Protein AF-A0A367LUY9-F1 (afdb_monomer_lite)

InterPro domains:
  IPR007476 Putative exonuclease, RdgC [PF04381] (1-97)
  IPR007476 Putative exonuclease, RdgC [PTHR38103] (1-97)

Foldseek 3Di:
DVVVVVCVVCVVVDDDDDDDKDWDDDVVVPDIGTPDPDPVVVVVVVVVVCVVVVHDPDDDDDDPDDPVVLVVVCVVVVHHPPPDHDDDDDDDDDPPD

pLDDT: mean 93.6, std 4.77, range [52.72, 97.0]

Organism: Pseudomonas aeruginosa (NCBI:txid287)

Radius of gyration: 21.07 Å; chains: 1; bounding box: 43×35×60 Å

Sequence (97 aa):
QLKDEIVQAFLPRAFIRKATTYAAIAPALGLIIVNESSAKKAEDLLSTLREAVGSLPVRPVAVKVAPSATLTDWLKNQQASEGFFVLDNCELSDTHE

Structure (mmCIF, N/CA/C/O backbone):
data_AF-A0A367LUY9-F1
#
_entry.id   AF-A0A367LUY9-F1
#
loop_
_atom_site.group_PDB
_atom_site.id
_atom_site.type_symbol
_atom_site.label_atom_id
_atom_site.label_alt_id
_atom_site.label_comp_id
_atom_site.label_asym_id
_atom_site.label_entity_id
_atom_site.label_seq_id
_atom_site.pdbx_PDB_ins_code
_atom_site.Cartn_x
_atom_site.Cartn_y
_atom_site.Cartn_z
_atom_site.occupancy
_atom_site.B_iso_or_equiv
_atom_site.auth_seq_id
_atom_site.auth_comp_id
_atom_site.auth_asym_id
_atom_site.auth_atom_id
_atom_site.pdbx_PDB_model_num
ATOM 1 N N . GLN A 1 1 ? -2.347 3.694 37.433 1.00 79.69 1 GLN A N 1
ATOM 2 C CA . GLN A 1 1 ? -3.384 4.155 38.386 1.00 79.69 1 GLN A CA 1
ATOM 3 C C . GLN A 1 1 ? -3.842 5.566 38.054 1.00 79.69 1 GLN A C 1
ATOM 5 O O . GLN A 1 1 ? -4.736 5.655 37.229 1.00 79.69 1 GLN A O 1
ATOM 10 N N . LEU A 1 2 ? -3.205 6.653 38.519 1.00 92.06 2 LEU A N 1
ATOM 11 C CA . LEU A 1 2 ? -3.738 8.012 38.276 1.00 92.06 2 LEU A CA 1
ATOM 12 C C . LEU A 1 2 ? -3.930 8.359 36.780 1.00 92.06 2 LEU A C 1
ATOM 14 O O . LEU A 1 2 ? -4.930 8.949 36.389 1.00 92.06 2 LEU A O 1
ATOM 18 N N . LYS A 1 3 ? -2.991 7.952 35.916 1.00 91.62 3 LYS A N 1
ATOM 19 C CA . LYS A 1 3 ? -3.087 8.164 34.460 1.00 91.62 3 LYS A CA 1
ATOM 20 C C . LYS A 1 3 ? -4.289 7.444 33.835 1.00 91.62 3 LYS A C 1
ATOM 22 O O . LYS A 1 3 ? -4.949 8.012 32.972 1.00 91.62 3 LYS A O 1
ATOM 27 N N . ASP A 1 4 ? -4.563 6.214 34.258 1.00 93.12 4 ASP A N 1
ATOM 28 C CA . ASP A 1 4 ? -5.625 5.380 33.683 1.00 93.12 4 ASP A CA 1
ATOM 29 C C . ASP A 1 4 ? -7.005 5.895 34.103 1.00 93.12 4 ASP A C 1
ATOM 31 O O . ASP A 1 4 ? -7.912 5.972 33.278 1.00 93.12 4 ASP A O 1
ATOM 35 N N . GLU A 1 5 ? -7.126 6.351 35.353 1.00 93.62 5 GLU A N 1
ATOM 36 C CA . GLU A 1 5 ? -8.324 7.018 35.879 1.00 93.62 5 GLU A CA 1
ATOM 37 C C . GLU A 1 5 ? -8.645 8.296 35.094 1.00 93.62 5 GLU A C 1
ATOM 39 O O . GLU A 1 5 ? -9.792 8.523 34.704 1.00 93.62 5 GLU A O 1
ATOM 44 N N . ILE A 1 6 ? -7.622 9.101 34.788 1.00 93.44 6 ILE A N 1
ATOM 45 C CA . ILE A 1 6 ? -7.762 10.298 33.951 1.00 93.44 6 ILE A CA 1
ATOM 46 C C . ILE A 1 6 ? -8.219 9.909 32.536 1.00 93.44 6 ILE A C 1
ATOM 48 O O . ILE A 1 6 ? -9.173 10.492 32.021 1.00 93.44 6 ILE A O 1
ATOM 52 N N . VAL A 1 7 ? -7.600 8.905 31.903 1.00 93.62 7 VAL A N 1
ATOM 53 C CA . VAL A 1 7 ? -8.013 8.448 30.562 1.00 93.62 7 VAL A CA 1
ATOM 54 C C . VAL A 1 7 ? -9.466 7.973 30.569 1.00 93.62 7 VAL A C 1
ATOM 56 O O . VAL A 1 7 ? -10.234 8.397 29.709 1.00 93.62 7 VAL A O 1
ATOM 59 N N . GLN A 1 8 ? -9.875 7.165 31.549 1.00 92.38 8 GLN A N 1
ATOM 60 C CA . GLN A 1 8 ? -11.242 6.647 31.646 1.00 92.38 8 GLN A CA 1
ATOM 61 C C . GLN A 1 8 ? -12.277 7.763 31.863 1.00 92.38 8 GLN A C 1
ATOM 63 O O . GLN A 1 8 ? -13.357 7.718 31.272 1.00 92.38 8 GLN A O 1
ATOM 68 N N . ALA A 1 9 ? -11.940 8.791 32.649 1.00 92.56 9 ALA A N 1
ATOM 69 C CA . ALA A 1 9 ? -12.810 9.943 32.878 1.00 92.56 9 ALA A CA 1
ATOM 70 C C . ALA A 1 9 ? -12.971 10.837 31.632 1.00 92.56 9 ALA A C 1
ATOM 72 O O . ALA A 1 9 ? -14.047 11.401 31.410 1.00 92.56 9 ALA A O 1
ATOM 73 N N . PHE A 1 10 ? -11.923 10.975 30.810 1.00 93.31 10 PHE A N 1
ATOM 74 C CA . PHE A 1 10 ? -11.930 11.881 29.654 1.00 93.31 10 PHE A CA 1
ATOM 75 C C . PHE A 1 10 ? -12.240 11.212 28.306 1.00 93.31 10 PHE A C 1
ATOM 77 O O . PHE A 1 10 ? -12.705 11.910 27.405 1.00 93.31 10 PHE A O 1
ATOM 84 N N . LEU A 1 11 ? -12.077 9.890 28.156 1.00 92.56 11 LEU A N 1
ATOM 85 C CA . LEU A 1 11 ? -12.421 9.143 26.935 1.00 92.56 11 LEU A CA 1
ATOM 86 C C . LEU A 1 11 ? -13.849 9.417 26.412 1.00 92.56 11 LEU A C 1
ATOM 88 O O . LEU A 1 11 ? -13.974 9.723 25.227 1.00 92.56 11 LEU A O 1
ATOM 92 N N . PRO A 1 12 ? -14.926 9.390 27.233 1.00 92.94 12 PRO A N 1
ATOM 93 C CA . PRO A 1 12 ? -16.283 9.649 26.733 1.00 92.94 12 PRO A CA 1
ATOM 94 C C . PRO A 1 12 ? -16.501 11.096 26.268 1.00 92.94 12 PRO A C 1
ATOM 96 O O . PRO A 1 12 ? -17.477 11.382 25.579 1.00 92.94 12 PRO A O 1
ATOM 99 N N . ARG A 1 13 ? -15.608 12.020 26.644 1.00 92.31 13 ARG A N 1
ATOM 100 C CA . ARG A 1 13 ? -15.648 13.436 26.250 1.00 92.31 13 ARG A CA 1
ATOM 101 C C . ARG A 1 13 ? -14.702 13.745 25.089 1.00 92.31 13 ARG A C 1
ATOM 103 O O . ARG A 1 13 ? -14.681 14.880 24.618 1.00 92.31 13 ARG A O 1
ATOM 110 N N . ALA A 1 14 ? -13.899 12.774 24.655 1.00 93.44 14 ALA A N 1
ATOM 111 C CA . ALA A 1 14 ? -12.937 12.962 23.586 1.00 93.44 14 ALA A CA 1
ATOM 112 C C . ALA A 1 14 ? -13.651 13.111 22.238 1.00 93.44 14 ALA A C 1
ATOM 114 O O . ALA A 1 14 ? -14.584 12.375 21.913 1.00 93.44 14 ALA A O 1
ATOM 115 N N . PHE A 1 15 ? -13.188 14.058 21.424 1.00 94.62 15 PHE A N 1
ATOM 116 C CA . PHE A 1 15 ? -13.690 14.200 20.064 1.00 94.62 15 PHE A CA 1
ATOM 117 C C . PHE A 1 15 ? -13.238 13.027 19.193 1.00 94.62 15 PHE A C 1
ATOM 119 O O . PHE A 1 15 ? -12.085 12.596 19.241 1.00 94.62 15 PHE A O 1
ATOM 126 N N . ILE A 1 16 ? -14.149 12.537 18.352 1.00 94.06 16 ILE A N 1
ATOM 127 C CA . ILE A 1 16 ? -13.865 11.445 17.423 1.00 94.06 16 ILE A CA 1
ATOM 128 C C . ILE A 1 16 ? -13.217 12.017 16.164 1.00 94.06 16 ILE A C 1
ATOM 130 O O . ILE A 1 16 ? -13.822 12.819 15.452 1.00 94.06 16 ILE A O 1
ATOM 134 N N . ARG A 1 17 ? -12.021 11.530 15.831 1.00 93.94 17 ARG A N 1
ATOM 135 C CA . ARG A 1 17 ? -11.429 11.716 14.504 1.00 93.94 17 ARG A CA 1
ATOM 136 C C . ARG A 1 17 ? -11.723 10.485 13.653 1.00 93.94 17 ARG A C 1
ATOM 138 O O . ARG A 1 17 ? -11.234 9.401 13.950 1.00 93.94 17 ARG A O 1
ATOM 145 N N . LYS A 1 18 ? -12.506 10.655 12.588 1.00 93.81 18 LYS A N 1
ATOM 146 C CA . LYS A 1 18 ? -12.762 9.592 11.607 1.00 93.81 18 LYS A CA 1
ATOM 147 C C . LYS A 1 18 ? -11.701 9.630 10.509 1.00 93.81 18 LYS A C 1
ATOM 149 O O . LYS A 1 18 ? -11.327 10.706 10.048 1.00 93.81 18 LYS A O 1
ATOM 154 N N . ALA A 1 19 ? -11.244 8.459 10.088 1.00 90.94 19 ALA A N 1
ATOM 155 C CA . ALA A 1 19 ? -10.381 8.271 8.930 1.00 90.94 19 ALA A CA 1
ATOM 156 C C . ALA A 1 19 ? -10.918 7.087 8.123 1.00 90.94 19 ALA A C 1
ATOM 158 O O . ALA A 1 19 ? -11.435 6.135 8.705 1.00 90.94 19 ALA A O 1
ATOM 159 N N . THR A 1 20 ? -10.823 7.169 6.799 1.00 94.25 20 THR A N 1
ATOM 160 C CA . THR A 1 20 ? -11.244 6.097 5.890 1.00 94.25 20 THR A CA 1
ATOM 161 C C . THR A 1 20 ? -10.068 5.750 5.001 1.00 94.25 20 THR A C 1
ATOM 163 O O . THR A 1 20 ? -9.478 6.650 4.408 1.00 94.25 20 THR A O 1
ATOM 166 N N . THR A 1 21 ? -9.759 4.462 4.901 1.00 95.25 21 THR A N 1
ATOM 167 C CA . THR A 1 21 ? -8.733 3.941 4.000 1.00 95.25 21 THR A CA 1
ATOM 168 C C . THR A 1 21 ? -9.426 3.116 2.930 1.00 95.25 21 THR A C 1
ATOM 170 O O . THR A 1 21 ? -10.17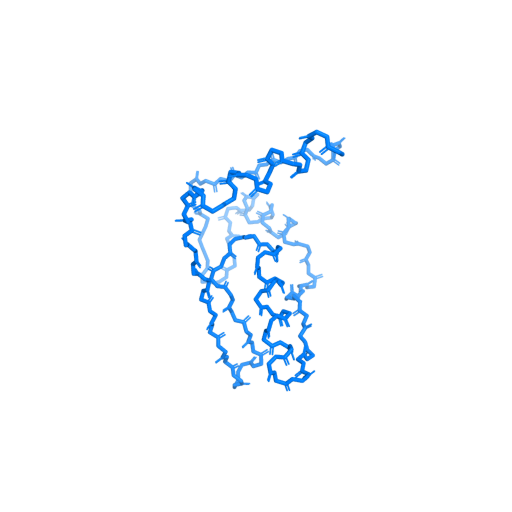1 2.189 3.246 1.00 95.25 21 THR A O 1
ATOM 173 N N . TYR A 1 22 ? -9.203 3.466 1.667 1.00 96.62 22 TYR A N 1
ATOM 174 C CA . TYR A 1 22 ? -9.793 2.756 0.536 1.00 96.62 22 TYR A CA 1
ATOM 175 C C . TYR A 1 22 ? -8.813 1.722 -0.011 1.00 96.62 22 TYR A C 1
ATOM 177 O O . TYR A 1 22 ? -7.605 1.955 -0.035 1.00 96.62 22 TYR A O 1
ATOM 185 N N . ALA A 1 23 ? -9.340 0.602 -0.497 1.00 96.69 23 ALA A N 1
ATOM 186 C CA . ALA A 1 23 ? -8.569 -0.387 -1.232 1.00 96.69 23 ALA A CA 1
ATOM 187 C C . ALA A 1 23 ? -9.345 -0.862 -2.463 1.00 96.69 23 ALA A C 1
ATOM 189 O O . ALA A 1 23 ? -10.561 -1.045 -2.408 1.00 96.69 23 ALA A O 1
ATOM 190 N N . ALA A 1 24 ? -8.629 -1.069 -3.565 1.00 97.00 24 ALA A N 1
ATOM 191 C CA . ALA A 1 24 ? -9.140 -1.690 -4.776 1.00 97.00 24 ALA A CA 1
ATOM 192 C C . ALA A 1 24 ? -8.588 -3.115 -4.880 1.00 97.00 24 ALA A C 1
ATOM 194 O O . ALA A 1 24 ? -7.380 -3.332 -4.792 1.00 97.00 24 ALA A O 1
ATOM 195 N N . ILE A 1 25 ? -9.475 -4.089 -5.073 1.00 95.88 25 ILE A N 1
ATOM 196 C CA . ILE A 1 25 ? -9.110 -5.495 -5.248 1.00 95.88 25 ILE A CA 1
ATOM 197 C C . ILE A 1 25 ? -9.275 -5.822 -6.729 1.00 95.88 25 ILE A C 1
ATOM 199 O O . ILE A 1 25 ? -10.372 -5.699 -7.272 1.00 95.88 25 ILE A O 1
ATOM 203 N N . ALA A 1 26 ? -8.188 -6.237 -7.378 1.00 95.81 26 ALA A N 1
ATOM 204 C CA . ALA A 1 26 ? -8.150 -6.580 -8.795 1.00 95.81 26 ALA A CA 1
ATOM 205 C C . ALA A 1 26 ? -7.716 -8.048 -8.970 1.00 95.81 26 ALA A C 1
ATOM 207 O O . ALA A 1 26 ? -6.546 -8.315 -9.259 1.00 95.81 26 ALA A O 1
ATOM 208 N N . PRO A 1 27 ? -8.639 -9.023 -8.822 1.00 93.44 27 PRO A N 1
ATOM 209 C CA . PRO A 1 27 ? -8.299 -10.447 -8.863 1.00 93.44 27 PRO A CA 1
ATOM 210 C C . PRO A 1 27 ? -7.682 -10.883 -10.192 1.00 93.44 27 PRO A C 1
ATOM 212 O O . PRO A 1 27 ? -6.759 -11.688 -10.197 1.00 93.44 27 PRO A O 1
ATOM 215 N N . ALA A 1 28 ? -8.134 -10.305 -11.311 1.00 96.62 28 ALA A N 1
ATOM 216 C CA . ALA A 1 28 ? -7.593 -10.593 -12.641 1.00 96.62 28 ALA A CA 1
ATOM 217 C C . ALA A 1 28 ? -6.107 -10.214 -12.786 1.00 96.62 28 ALA A C 1
ATOM 219 O O . ALA A 1 28 ? -5.400 -10.814 -13.589 1.00 96.62 28 ALA A O 1
ATOM 220 N N . LEU A 1 29 ? -5.633 -9.240 -12.002 1.00 95.44 29 LEU A N 1
ATOM 221 C CA . LEU A 1 29 ? -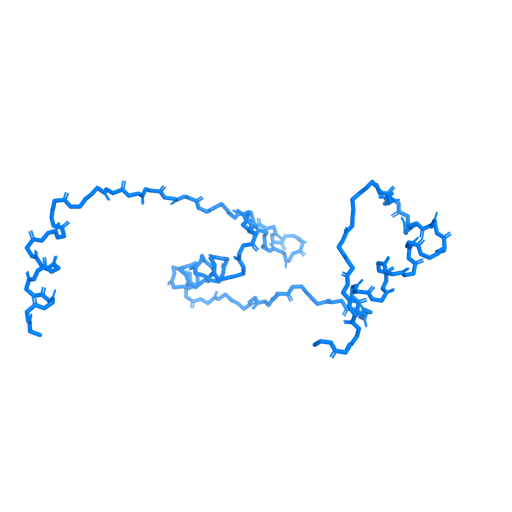4.228 -8.827 -11.955 1.00 95.44 29 LEU A CA 1
ATOM 222 C C . LEU A 1 29 ? -3.464 -9.489 -10.797 1.00 95.44 29 LEU A C 1
ATOM 224 O O . LEU A 1 29 ? -2.248 -9.356 -10.718 1.00 95.44 29 LEU A O 1
ATOM 228 N N . GLY A 1 30 ? -4.163 -10.168 -9.881 1.00 94.56 30 GLY A N 1
ATOM 229 C CA . GLY A 1 30 ? -3.579 -10.695 -8.647 1.00 94.56 30 GLY A CA 1
ATOM 230 C C . GLY A 1 30 ? -3.114 -9.605 -7.676 1.00 94.56 30 GLY A C 1
ATOM 231 O O . GLY A 1 30 ? -2.188 -9.838 -6.904 1.00 94.56 30 GLY A O 1
ATOM 232 N N . LEU A 1 31 ? -3.723 -8.413 -7.722 1.00 96.38 31 LEU A N 1
ATOM 233 C CA . LEU A 1 31 ? -3.288 -7.248 -6.947 1.00 96.38 31 LEU A CA 1
ATOM 234 C C . LEU A 1 31 ? -4.368 -6.743 -5.990 1.00 96.38 31 LEU A C 1
ATOM 236 O O . LEU A 1 31 ? -5.565 -6.759 -6.290 1.00 96.38 31 LEU A O 1
ATOM 240 N N . ILE A 1 32 ? -3.909 -6.218 -4.855 1.00 96.62 32 ILE A N 1
ATOM 241 C CA . ILE A 1 32 ? -4.688 -5.360 -3.962 1.00 96.62 32 ILE A CA 1
ATOM 242 C C . ILE A 1 32 ? -3.943 -4.035 -3.853 1.00 96.62 32 ILE A C 1
ATOM 244 O O . ILE A 1 32 ? -2.767 -4.007 -3.496 1.00 96.62 32 ILE A O 1
ATOM 248 N N . ILE A 1 33 ? -4.628 -2.946 -4.182 1.00 96.88 33 ILE A N 1
ATOM 249 C CA . ILE A 1 33 ? -4.076 -1.593 -4.191 1.00 96.88 33 ILE A CA 1
ATOM 250 C C . ILE A 1 33 ? -4.691 -0.848 -3.016 1.00 96.88 33 ILE A C 1
ATOM 252 O O . ILE A 1 33 ? -5.907 -0.675 -2.970 1.00 96.88 33 ILE A O 1
ATOM 256 N N . VAL A 1 34 ? -3.868 -0.408 -2.069 1.00 96.94 34 VAL A N 1
ATOM 257 C CA . VAL A 1 34 ? -4.321 0.363 -0.906 1.00 96.94 34 VAL A CA 1
ATOM 258 C C . VAL A 1 34 ? -4.011 1.839 -1.130 1.00 96.94 34 VAL A C 1
ATOM 260 O O . VAL A 1 34 ? -2.877 2.194 -1.438 1.00 96.94 34 VAL A O 1
ATOM 263 N N . ASN A 1 35 ? -5.014 2.702 -0.974 1.00 96.38 35 ASN A N 1
ATOM 264 C CA . ASN A 1 35 ? -4.876 4.149 -1.129 1.00 96.38 35 ASN A CA 1
ATOM 265 C C . ASN A 1 35 ? -4.370 4.794 0.171 1.00 96.38 35 ASN A C 1
ATOM 267 O O . ASN A 1 35 ? -5.119 5.495 0.850 1.00 96.38 35 ASN A O 1
ATOM 271 N N . GLU A 1 36 ? -3.125 4.498 0.546 1.00 95.62 36 GLU A N 1
ATOM 272 C CA . GLU A 1 36 ? -2.470 5.075 1.721 1.00 95.62 36 GLU A CA 1
ATOM 273 C C . GLU A 1 36 ? -0.944 5.061 1.557 1.00 95.62 36 GLU A C 1
ATOM 275 O O . GLU A 1 36 ? -0.375 4.097 1.051 1.00 95.62 36 GLU A O 1
ATOM 280 N N . SER A 1 37 ? -0.264 6.113 2.020 1.00 93.94 37 SER A N 1
ATOM 281 C CA . SER A 1 37 ? 1.204 6.207 1.973 1.00 93.94 37 SER A CA 1
ATOM 282 C C . SER A 1 37 ? 1.903 5.472 3.122 1.00 93.94 37 SER A C 1
ATOM 284 O O . SER A 1 37 ? 3.080 5.133 3.031 1.00 93.94 37 SER A O 1
ATOM 286 N N . SER A 1 38 ? 1.192 5.222 4.225 1.00 94.94 38 SER A N 1
ATOM 287 C CA . SER A 1 38 ? 1.720 4.510 5.386 1.00 94.94 38 SER A CA 1
ATOM 288 C C . SER A 1 38 ? 1.539 3.002 5.241 1.00 94.94 38 SER A C 1
ATOM 290 O O . SER A 1 38 ? 0.415 2.498 5.294 1.00 94.94 38 SER A O 1
ATOM 292 N N . ALA A 1 39 ? 2.658 2.274 5.184 1.00 94.31 39 ALA A N 1
ATOM 293 C CA . ALA A 1 39 ? 2.657 0.811 5.193 1.00 94.31 39 ALA A CA 1
ATOM 294 C C . ALA A 1 39 ? 1.879 0.240 6.391 1.00 94.31 39 ALA A C 1
ATOM 296 O O . ALA A 1 39 ? 1.096 -0.686 6.228 1.00 94.31 39 ALA A O 1
ATOM 297 N N . LYS A 1 40 ? 2.009 0.848 7.580 1.00 94.69 40 LYS A N 1
ATOM 298 C CA . LYS A 1 40 ? 1.292 0.409 8.787 1.00 94.69 40 LYS A CA 1
ATOM 299 C C . LYS A 1 40 ? -0.226 0.419 8.599 1.00 94.69 40 LYS A C 1
ATOM 301 O O . LYS A 1 40 ? -0.882 -0.572 8.877 1.00 94.69 40 LYS A O 1
ATOM 306 N N . LYS A 1 41 ? -0.785 1.523 8.102 1.00 94.69 41 LYS A N 1
ATOM 307 C CA . LYS A 1 41 ? -2.233 1.617 7.873 1.00 94.69 41 LYS A CA 1
ATOM 308 C C . LYS A 1 41 ? -2.710 0.682 6.761 1.00 94.69 41 LYS A C 1
ATOM 310 O O . LYS A 1 41 ? -3.845 0.213 6.812 1.00 94.69 41 LYS A O 1
ATOM 315 N N . ALA A 1 42 ? -1.873 0.432 5.753 1.00 95.56 42 ALA A N 1
ATOM 316 C CA . ALA A 1 42 ? -2.184 -0.553 4.727 1.00 95.56 42 ALA A CA 1
ATOM 317 C C . ALA A 1 42 ? -2.244 -1.969 5.318 1.00 95.56 42 ALA A C 1
ATOM 319 O O . ALA A 1 42 ? -3.194 -2.699 5.045 1.00 95.56 42 ALA A O 1
ATOM 320 N N . GLU A 1 43 ? -1.299 -2.320 6.191 1.00 95.06 43 GLU A N 1
ATOM 321 C CA . GLU A 1 43 ? -1.313 -3.583 6.936 1.00 95.06 43 GLU A CA 1
ATOM 322 C C . GLU A 1 43 ? -2.516 -3.693 7.884 1.00 95.06 43 GLU A C 1
ATOM 324 O O . GLU A 1 43 ? -3.133 -4.755 7.944 1.00 95.06 43 GLU A O 1
ATOM 329 N N . ASP A 1 44 ? -2.914 -2.614 8.569 1.00 95.38 44 ASP A N 1
ATOM 330 C CA . ASP A 1 44 ? -4.116 -2.599 9.421 1.00 95.38 44 ASP A CA 1
ATOM 331 C C . ASP A 1 44 ? -5.382 -2.929 8.598 1.00 95.38 44 ASP A C 1
ATOM 333 O O . ASP A 1 44 ? -6.217 -3.741 9.016 1.00 95.38 44 ASP A O 1
ATOM 337 N N . LEU A 1 45 ? -5.505 -2.363 7.387 1.00 96.00 45 LEU A N 1
ATOM 338 C CA . LEU A 1 45 ? -6.597 -2.683 6.458 1.00 96.00 45 LEU A CA 1
ATOM 339 C C . LEU A 1 45 ? -6.532 -4.144 6.007 1.00 96.00 45 LEU A C 1
ATOM 341 O O . LEU A 1 45 ? -7.542 -4.845 6.073 1.00 96.00 45 LEU A O 1
ATOM 345 N N . LEU A 1 46 ? -5.368 -4.617 5.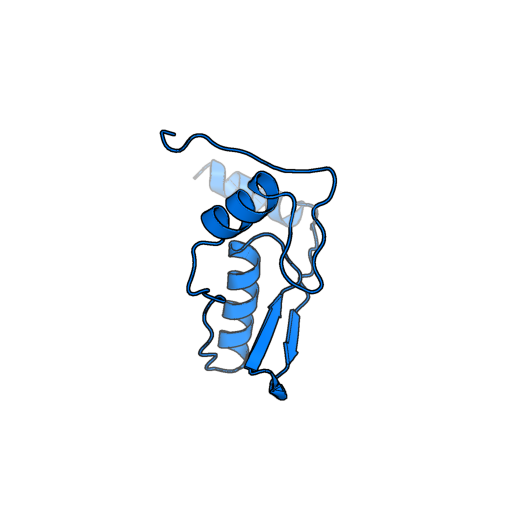552 1.00 95.75 46 LEU A N 1
ATOM 346 C CA . LEU A 1 46 ? -5.196 -5.991 5.064 1.00 95.75 46 LEU A CA 1
ATOM 347 C C . LEU A 1 46 ? -5.416 -7.031 6.168 1.00 95.75 46 LEU A C 1
ATOM 349 O O . LEU A 1 46 ? -5.945 -8.109 5.893 1.00 95.75 46 LEU A O 1
ATOM 353 N N . SER A 1 47 ? -5.051 -6.706 7.407 1.00 95.88 47 SER A N 1
ATOM 354 C CA . SER A 1 47 ? -5.287 -7.541 8.588 1.00 95.88 47 SER A CA 1
ATOM 355 C C . SER A 1 47 ? -6.777 -7.632 8.894 1.00 95.88 47 SER A C 1
ATOM 357 O O . SER A 1 47 ? -7.314 -8.734 8.978 1.00 95.88 47 SER A O 1
ATOM 359 N N . THR A 1 48 ? -7.471 -6.492 8.925 1.00 95.56 48 THR A N 1
ATOM 360 C CA . THR A 1 48 ? -8.932 -6.451 9.107 1.00 95.56 48 THR A CA 1
ATOM 361 C C . THR A 1 48 ? -9.653 -7.213 7.988 1.00 95.56 48 THR A C 1
ATOM 363 O O . THR A 1 48 ? -10.590 -7.971 8.236 1.00 95.56 48 THR A O 1
ATOM 366 N N . LEU A 1 49 ? -9.200 -7.066 6.738 1.00 95.75 49 LEU A N 1
ATOM 367 C CA . LEU A 1 49 ? -9.756 -7.800 5.603 1.00 95.75 49 LEU A CA 1
ATOM 368 C C . LEU A 1 49 ? -9.520 -9.307 5.744 1.00 95.75 49 LEU A C 1
ATOM 370 O O . LEU A 1 49 ? -10.435 -10.086 5.492 1.00 95.75 49 LEU A O 1
ATOM 374 N N . ARG A 1 50 ? -8.323 -9.721 6.176 1.00 96.25 50 ARG A N 1
ATOM 375 C CA . ARG A 1 50 ? -7.992 -11.126 6.445 1.00 96.25 50 ARG A CA 1
ATOM 376 C C . ARG A 1 50 ? -8.892 -11.721 7.521 1.00 96.25 50 ARG A C 1
ATOM 378 O O . ARG A 1 50 ? -9.359 -12.837 7.333 1.00 96.25 50 ARG A O 1
ATOM 385 N N . GLU A 1 51 ? -9.151 -10.991 8.601 1.00 96.75 51 GLU A N 1
ATOM 386 C CA . GLU A 1 51 ? -10.085 -11.417 9.650 1.00 96.75 51 GLU A CA 1
ATOM 387 C C . GLU A 1 51 ? -11.505 -11.595 9.101 1.00 96.75 51 GLU A C 1
ATOM 389 O O . GLU A 1 51 ? -12.163 -12.587 9.408 1.00 96.75 51 GLU A O 1
ATOM 394 N N . ALA A 1 52 ? -11.956 -10.689 8.230 1.00 96.19 52 ALA A N 1
ATOM 395 C CA . ALA A 1 52 ? -13.290 -10.749 7.638 1.00 96.19 52 ALA A CA 1
ATOM 396 C C . ALA A 1 52 ? -13.477 -11.914 6.645 1.00 96.19 52 ALA A C 1
ATOM 398 O O . ALA A 1 52 ? -14.574 -12.466 6.553 1.00 96.19 52 ALA A O 1
ATOM 399 N N . VAL A 1 53 ? -12.433 -12.291 5.895 1.00 94.94 53 VAL A N 1
ATOM 400 C CA . VAL A 1 53 ? -12.500 -13.346 4.855 1.00 94.94 53 VAL A CA 1
ATOM 401 C C . VAL A 1 53 ? -11.839 -14.668 5.267 1.00 94.94 53 VAL A C 1
ATOM 403 O O . VAL A 1 53 ? -11.809 -15.623 4.491 1.00 94.94 53 VAL A O 1
ATOM 406 N N . GLY A 1 54 ? -11.280 -14.738 6.474 1.00 95.00 54 GLY A N 1
ATOM 407 C CA . GLY A 1 54 ? -10.575 -15.893 7.032 1.00 95.00 54 GLY A CA 1
ATOM 408 C C . GLY A 1 54 ? -9.109 -15.997 6.602 1.00 95.00 54 GLY A C 1
ATOM 409 O O . GLY A 1 54 ? -8.219 -16.090 7.447 1.00 95.00 54 GLY A O 1
ATOM 410 N N . SER A 1 55 ? -8.824 -15.976 5.298 1.00 92.31 55 SER A N 1
ATOM 411 C CA . SER A 1 55 ? -7.447 -16.072 4.792 1.00 92.31 55 SER A CA 1
ATOM 412 C C . SER A 1 55 ? -7.187 -15.119 3.634 1.00 92.31 55 SER A C 1
ATOM 414 O O . SER A 1 55 ? -7.980 -15.043 2.700 1.00 92.31 55 SER A O 1
ATOM 416 N N . LEU A 1 56 ? -6.042 -14.435 3.673 1.00 94.00 56 LEU A N 1
ATOM 417 C CA . LEU A 1 56 ? -5.621 -13.505 2.630 1.00 94.00 56 LEU A CA 1
ATOM 418 C C . LEU A 1 56 ? -4.098 -13.602 2.424 1.00 94.00 56 LEU A C 1
ATOM 420 O O . LEU A 1 56 ? -3.342 -12.884 3.087 1.00 94.00 56 LEU A O 1
ATOM 424 N N . PRO A 1 57 ? -3.624 -14.521 1.560 1.00 92.44 57 PRO A N 1
ATOM 425 C CA . PRO A 1 57 ? -2.201 -14.734 1.318 1.00 92.44 57 PRO A CA 1
ATOM 426 C C . PRO A 1 57 ? -1.650 -13.660 0.371 1.00 92.44 57 PRO A C 1
ATOM 428 O O . PRO A 1 57 ? -1.516 -13.875 -0.830 1.00 92.44 57 PRO A O 1
ATOM 431 N N . VAL A 1 58 ? -1.328 -12.492 0.920 1.00 94.25 58 VAL A N 1
ATOM 432 C CA . VAL A 1 58 ? -0.767 -11.356 0.174 1.00 94.25 58 VAL A CA 1
ATOM 433 C C . VAL A 1 58 ? 0.612 -10.981 0.698 1.00 94.25 58 VAL A C 1
ATOM 435 O O . VAL A 1 58 ? 0.945 -11.246 1.855 1.00 94.25 58 VAL A O 1
ATOM 438 N N . ARG A 1 59 ? 1.431 -10.385 -0.171 1.00 94.31 59 ARG A N 1
ATOM 439 C CA . ARG A 1 59 ? 2.751 -9.840 0.161 1.00 94.31 59 ARG A CA 1
ATOM 440 C C . ARG A 1 59 ? 2.935 -8.503 -0.559 1.00 94.31 59 ARG A C 1
ATOM 442 O O . ARG A 1 59 ? 2.388 -8.355 -1.655 1.00 94.31 59 ARG A O 1
ATOM 449 N N . PRO A 1 60 ? 3.706 -7.561 0.008 1.00 93.62 60 PRO A N 1
ATOM 450 C CA . PRO A 1 60 ? 4.085 -6.342 -0.695 1.00 93.62 60 PRO A CA 1
ATOM 451 C C . PRO A 1 60 ? 4.775 -6.648 -2.026 1.00 93.6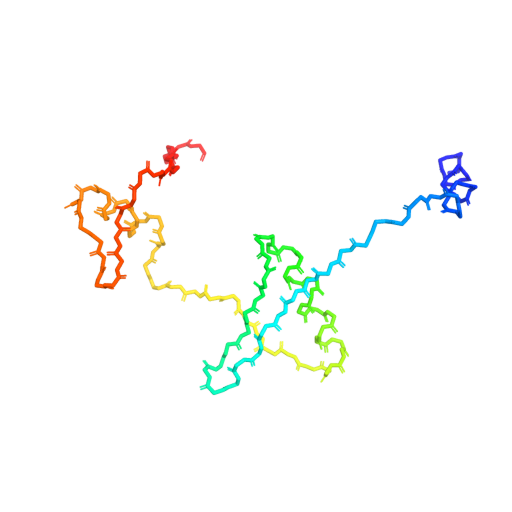2 60 PRO A C 1
ATOM 453 O O . PRO A 1 60 ? 5.459 -7.666 -2.169 1.00 93.62 60 PRO A O 1
ATOM 456 N N . VAL A 1 61 ? 4.604 -5.752 -2.996 1.00 92.38 61 VAL A N 1
ATOM 457 C CA . VAL A 1 61 ? 5.258 -5.875 -4.301 1.00 92.38 61 VAL A CA 1
ATOM 458 C C . VAL A 1 61 ? 6.769 -5.777 -4.111 1.00 92.38 61 VAL A C 1
ATOM 460 O O . VAL A 1 61 ? 7.272 -4.825 -3.519 1.00 92.38 61 VAL A O 1
ATOM 463 N N . ALA A 1 62 ? 7.487 -6.766 -4.636 1.00 91.62 62 ALA A N 1
ATOM 464 C CA . ALA A 1 62 ? 8.940 -6.795 -4.659 1.00 91.62 62 ALA A CA 1
ATOM 465 C C . ALA A 1 62 ? 9.433 -6.726 -6.106 1.00 91.62 62 ALA A C 1
ATOM 467 O O . ALA A 1 62 ? 8.852 -7.332 -7.008 1.00 91.62 62 ALA A O 1
ATOM 468 N N . VAL A 1 63 ? 10.525 -6.001 -6.316 1.00 94.25 63 VAL A N 1
ATOM 469 C CA . VAL A 1 63 ? 11.180 -5.842 -7.618 1.00 94.25 63 VAL A CA 1
ATOM 470 C C . VAL A 1 63 ? 12.558 -6.502 -7.605 1.00 94.25 63 VAL A C 1
ATOM 472 O O . VAL A 1 63 ? 13.152 -6.699 -6.549 1.00 94.25 63 VAL A O 1
ATOM 475 N N . LYS A 1 64 ? 13.067 -6.872 -8.787 1.00 93.56 64 LYS A N 1
ATOM 476 C CA . LYS A 1 64 ? 14.358 -7.576 -8.927 1.00 93.56 64 LYS A CA 1
ATOM 477 C C . LYS A 1 64 ? 15.573 -6.668 -8.724 1.00 93.56 64 LYS A C 1
ATOM 479 O O . LYS A 1 64 ? 16.613 -7.141 -8.284 1.00 93.56 64 LYS A O 1
ATOM 484 N N . VAL A 1 65 ? 15.447 -5.395 -9.088 1.00 92.88 65 VAL A N 1
ATOM 485 C CA . VAL A 1 65 ? 16.496 -4.378 -8.955 1.00 92.88 65 VAL A CA 1
ATOM 486 C C . VAL A 1 65 ? 16.055 -3.400 -7.878 1.00 92.88 65 VAL A C 1
ATOM 488 O O . VAL A 1 65 ? 14.881 -3.040 -7.830 1.00 92.88 65 VAL A O 1
ATOM 491 N N . ALA A 1 66 ? 16.977 -2.993 -7.005 1.00 93.56 66 ALA A N 1
ATOM 492 C CA . ALA A 1 66 ? 16.681 -2.033 -5.951 1.00 93.56 66 ALA A CA 1
ATOM 493 C C . ALA A 1 66 ? 16.121 -0.728 -6.558 1.00 93.56 66 ALA A C 1
ATOM 495 O O . ALA A 1 66 ? 16.791 -0.144 -7.415 1.00 93.56 66 ALA A O 1
ATOM 496 N N . PRO A 1 67 ? 14.942 -0.243 -6.114 1.00 93.81 67 PRO A N 1
ATOM 497 C CA . PRO A 1 67 ? 14.356 0.988 -6.640 1.00 93.81 67 PRO A CA 1
ATOM 498 C C . PRO A 1 67 ? 15.303 2.186 -6.560 1.00 93.81 67 PRO A C 1
ATOM 500 O O . PRO A 1 67 ? 15.379 2.953 -7.512 1.00 93.81 67 PRO A O 1
ATOM 503 N N . SER A 1 68 ? 16.077 2.313 -5.475 1.00 94.06 68 SER A N 1
ATOM 504 C CA . SER A 1 68 ? 17.071 3.381 -5.318 1.00 94.06 68 SER A CA 1
ATOM 505 C C . SER A 1 68 ? 18.101 3.376 -6.447 1.00 94.06 68 SER A C 1
ATOM 507 O O . SER A 1 68 ? 18.306 4.404 -7.077 1.00 94.06 68 SER A O 1
ATOM 509 N N . ALA A 1 69 ? 18.675 2.216 -6.780 1.00 93.75 69 ALA A N 1
ATOM 510 C CA . ALA A 1 69 ? 19.648 2.092 -7.863 1.00 93.75 69 ALA A CA 1
ATOM 511 C C . ALA A 1 69 ? 19.049 2.466 -9.230 1.00 93.75 69 ALA A C 1
ATOM 513 O O . ALA A 1 69 ? 19.678 3.195 -9.994 1.00 93.75 69 ALA A O 1
ATOM 514 N N . THR A 1 70 ? 17.827 2.008 -9.529 1.00 94.81 70 THR A N 1
ATOM 515 C CA . THR A 1 70 ? 17.132 2.350 -10.782 1.00 94.81 70 THR A CA 1
ATOM 516 C C . THR A 1 70 ? 16.822 3.844 -10.874 1.00 94.81 70 THR A C 1
ATOM 518 O O . THR A 1 70 ? 17.076 4.455 -11.907 1.00 94.81 70 THR A O 1
ATOM 521 N N . LEU A 1 71 ? 16.316 4.451 -9.797 1.00 95.38 71 LEU A N 1
ATOM 522 C CA . LEU A 1 71 ? 15.989 5.879 -9.765 1.00 95.38 71 LEU A CA 1
ATOM 523 C C . LEU A 1 71 ? 17.247 6.761 -9.842 1.00 95.38 71 LEU A C 1
ATOM 525 O O . LEU A 1 71 ? 17.231 7.784 -10.528 1.00 95.38 71 LEU A O 1
ATOM 529 N N . THR A 1 72 ? 18.356 6.355 -9.210 1.00 94.44 72 THR A N 1
ATOM 530 C CA . THR A 1 72 ? 19.656 7.032 -9.355 1.00 94.44 72 THR A CA 1
ATOM 531 C C . THR A 1 72 ? 20.161 6.968 -10.795 1.00 94.44 72 THR A C 1
ATOM 533 O O . THR A 1 72 ? 20.649 7.973 -11.310 1.00 94.44 72 THR A O 1
ATOM 536 N N . ASP A 1 73 ? 20.032 5.818 -11.460 1.00 94.75 73 ASP A N 1
ATOM 537 C CA . ASP A 1 73 ? 20.444 5.662 -12.858 1.00 94.75 73 ASP A CA 1
ATOM 538 C C . ASP A 1 73 ? 19.624 6.555 -13.802 1.00 94.75 73 ASP A C 1
ATOM 540 O O . ASP A 1 73 ? 20.196 7.234 -14.656 1.00 94.75 73 ASP A O 1
ATOM 544 N N . TRP A 1 74 ? 18.306 6.655 -13.587 1.00 95.38 74 TRP A N 1
ATOM 545 C CA . TRP A 1 74 ? 17.442 7.543 -14.373 1.00 95.38 74 TRP A CA 1
ATOM 546 C C . TRP A 1 74 ? 17.861 9.007 -14.265 1.00 95.38 74 TRP A C 1
ATOM 548 O O . TRP A 1 74 ? 17.927 9.707 -15.277 1.00 95.38 74 TRP A O 1
ATOM 558 N N . LEU A 1 75 ? 18.169 9.468 -13.048 1.00 94.56 75 LEU A N 1
ATOM 559 C CA . LEU A 1 75 ? 18.613 10.841 -12.821 1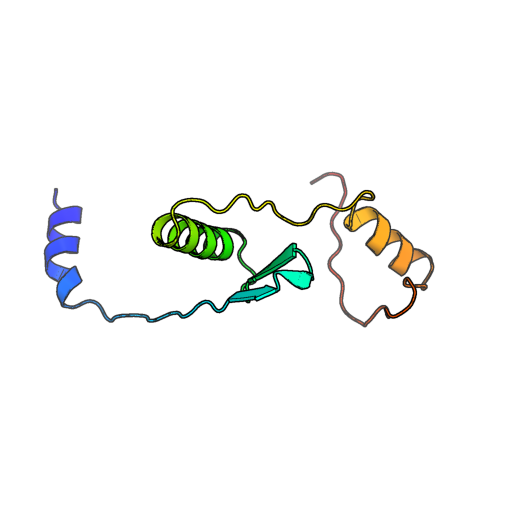.00 94.56 75 LEU A CA 1
ATOM 560 C C . LEU A 1 75 ? 20.011 11.087 -13.406 1.00 94.56 75 LEU A C 1
ATOM 562 O O . LEU A 1 75 ? 20.251 12.128 -14.016 1.00 94.56 75 LEU A O 1
ATOM 566 N N . LYS A 1 76 ? 20.921 10.115 -13.270 1.00 94.00 76 LYS A N 1
ATOM 567 C CA . LYS A 1 76 ? 22.296 10.200 -13.780 1.00 94.00 76 LYS A CA 1
ATOM 568 C C . LYS A 1 76 ? 22.351 10.260 -15.306 1.00 94.00 76 LYS A C 1
ATOM 570 O O . LYS A 1 76 ? 23.118 11.049 -15.853 1.00 94.00 76 LYS A O 1
ATOM 575 N N . ASN A 1 77 ? 21.543 9.444 -15.976 1.00 93.81 77 ASN A N 1
ATOM 576 C CA . ASN A 1 77 ? 21.518 9.350 -17.436 1.00 93.81 77 ASN A CA 1
ATOM 577 C C . ASN A 1 77 ? 20.497 10.303 -18.080 1.00 93.81 77 ASN A C 1
ATOM 579 O O . ASN A 1 77 ? 20.408 10.353 -19.303 1.00 93.81 77 ASN A O 1
ATOM 583 N N . GLN A 1 78 ? 19.721 11.039 -17.272 1.00 90.00 78 GLN A N 1
ATOM 584 C CA . GLN A 1 78 ? 18.600 11.883 -17.714 1.00 90.00 78 GLN A CA 1
ATOM 585 C C . GLN A 1 78 ? 17.594 11.128 -18.601 1.00 90.00 78 GLN A C 1
ATOM 587 O O . GLN A 1 78 ? 16.968 11.699 -19.494 1.00 90.00 78 GLN A O 1
ATOM 592 N N . GLN A 1 79 ? 17.435 9.826 -18.352 1.00 93.00 79 GLN A N 1
ATOM 593 C CA . GLN A 1 79 ? 16.597 8.939 -19.148 1.00 93.00 79 GLN A CA 1
ATOM 594 C C . GLN A 1 79 ? 15.838 7.980 -18.232 1.00 93.00 79 GLN A C 1
ATOM 596 O O . GLN A 1 79 ? 16.422 7.097 -17.607 1.00 93.00 79 GLN A O 1
ATOM 601 N N . ALA A 1 80 ? 14.519 8.149 -18.169 1.00 93.06 80 ALA A N 1
ATOM 602 C CA . ALA A 1 80 ? 13.636 7.212 -17.491 1.00 93.06 80 ALA A CA 1
ATOM 603 C C . ALA A 1 80 ? 13.290 6.015 -18.394 1.00 93.06 80 ALA A C 1
ATOM 605 O O . ALA A 1 80 ? 13.479 6.046 -19.613 1.00 93.06 80 ALA A O 1
ATOM 606 N N . SER A 1 81 ? 12.775 4.946 -17.783 1.00 93.12 81 SER A N 1
ATOM 607 C CA . SER A 1 81 ? 12.229 3.808 -18.531 1.00 93.12 81 SER A CA 1
ATOM 608 C C . SER A 1 81 ? 10.988 4.199 -19.338 1.00 93.12 81 SER A C 1
ATOM 610 O O . SER A 1 81 ? 10.349 5.215 -19.073 1.00 93.12 81 SER A O 1
ATOM 612 N N . GLU A 1 82 ? 10.641 3.375 -20.327 1.00 94.12 82 GLU A N 1
ATOM 613 C CA . GLU A 1 82 ? 9.507 3.618 -21.221 1.00 94.12 82 GLU A CA 1
ATOM 614 C C . GLU A 1 82 ? 8.212 3.923 -20.447 1.00 94.12 82 GLU A C 1
ATOM 616 O O . GLU A 1 82 ? 7.859 3.230 -19.492 1.00 94.12 82 GLU A O 1
ATOM 621 N N . GLY A 1 83 ? 7.514 4.987 -20.852 1.00 94.06 83 GLY A N 1
ATOM 622 C CA . GLY A 1 83 ? 6.280 5.445 -20.207 1.00 94.06 83 GLY A CA 1
ATOM 623 C C . GLY A 1 83 ? 6.474 6.293 -18.944 1.00 94.06 83 GLY A C 1
ATOM 624 O O . GLY A 1 83 ? 5.481 6.775 -18.399 1.00 94.06 83 GLY A O 1
ATOM 625 N N . PHE A 1 84 ? 7.713 6.521 -18.497 1.00 95.50 84 PHE A N 1
ATOM 626 C CA . PHE A 1 84 ? 8.038 7.378 -17.354 1.00 95.50 84 PHE A CA 1
ATOM 627 C C . PHE A 1 84 ? 8.851 8.608 -17.768 1.00 95.50 84 PHE A C 1
ATOM 629 O O . PHE A 1 84 ? 9.558 8.606 -18.773 1.00 95.50 84 PHE A O 1
ATOM 636 N N . PHE A 1 85 ? 8.768 9.662 -16.954 1.00 94.44 85 PHE A N 1
ATOM 637 C CA . PHE A 1 85 ? 9.493 10.918 -17.142 1.00 94.44 85 PHE A CA 1
ATOM 638 C C . PHE A 1 85 ? 10.062 11.384 -15.802 1.00 94.44 85 PHE A C 1
ATOM 640 O O . PHE A 1 85 ? 9.371 11.328 -14.784 1.00 94.44 85 PHE A O 1
ATOM 647 N N . VAL A 1 86 ? 11.312 11.850 -15.800 1.00 93.44 86 VAL A N 1
ATOM 648 C CA . VAL A 1 86 ? 11.904 12.510 -14.630 1.00 93.44 86 VAL A CA 1
ATOM 649 C C . VA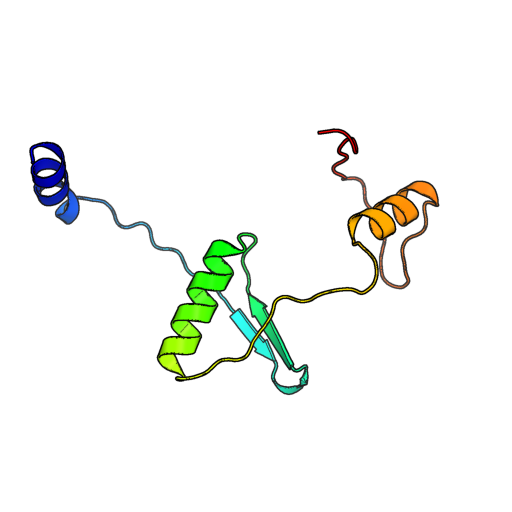L A 1 86 ? 11.324 13.921 -14.536 1.00 93.44 86 VAL A C 1
ATOM 651 O O . VAL A 1 86 ? 11.320 14.653 -15.525 1.00 93.44 86 VAL A O 1
ATOM 654 N N . LEU A 1 87 ? 10.802 14.274 -13.361 1.00 94.19 87 LEU A N 1
ATOM 655 C CA . LEU A 1 87 ? 10.230 15.593 -13.078 1.00 94.19 87 LEU A CA 1
ATOM 656 C C . LEU A 1 87 ? 11.244 16.471 -12.321 1.00 94.19 87 LEU A C 1
ATOM 658 O O . LEU A 1 87 ? 12.450 16.265 -12.412 1.00 94.19 87 LEU A O 1
ATOM 662 N N . ASP A 1 88 ? 10.758 17.469 -11.591 1.00 93.75 88 ASP A N 1
ATOM 663 C CA . ASP A 1 88 ? 11.547 18.523 -10.948 1.00 93.75 88 ASP A CA 1
ATOM 664 C C . ASP A 1 88 ? 11.864 18.278 -9.462 1.00 93.75 88 ASP A C 1
ATOM 666 O O . ASP A 1 88 ? 12.606 19.053 -8.864 1.00 93.75 88 ASP A O 1
ATOM 670 N N . ASN A 1 89 ? 11.336 17.206 -8.861 1.00 94.88 89 ASN A N 1
ATOM 671 C CA . ASN A 1 89 ? 11.503 16.901 -7.439 1.00 94.88 89 ASN A CA 1
ATOM 672 C C . ASN A 1 89 ? 12.175 15.542 -7.213 1.00 94.88 89 ASN A C 1
ATOM 674 O O . ASN A 1 89 ? 11.787 14.536 -7.810 1.00 94.88 89 ASN A O 1
ATOM 678 N N . CYS A 1 90 ? 13.154 15.504 -6.303 1.00 94.81 90 CYS A N 1
ATOM 679 C CA . CYS A 1 90 ? 13.780 14.273 -5.823 1.00 94.81 90 CYS A CA 1
ATOM 680 C C . CYS A 1 90 ? 14.284 14.418 -4.380 1.00 94.81 90 CYS A C 1
ATOM 682 O O . CYS A 1 90 ? 14.512 15.528 -3.898 1.00 94.81 90 CYS A O 1
ATOM 684 N N . GLU A 1 91 ? 14.469 13.282 -3.712 1.00 95.00 91 GLU A N 1
ATOM 685 C CA . GLU A 1 91 ? 15.109 13.176 -2.400 1.00 95.00 91 GLU A CA 1
ATOM 686 C C . GLU A 1 91 ? 16.384 12.337 -2.552 1.00 95.00 91 GLU A C 1
ATOM 688 O O . GLU A 1 91 ? 16.352 11.267 -3.166 1.00 95.00 91 GLU A O 1
ATOM 693 N N . LEU A 1 92 ? 17.509 12.849 -2.046 1.00 94.25 92 LEU A N 1
ATOM 694 C CA . LEU A 1 92 ? 18.823 12.211 -2.119 1.00 94.25 92 LEU A CA 1
ATOM 695 C C . LEU A 1 92 ? 19.352 12.000 -0.701 1.00 94.25 92 LEU A C 1
ATOM 697 O O . LEU A 1 92 ? 19.278 12.903 0.130 1.00 94.25 92 LEU A O 1
ATOM 701 N N . SER A 1 93 ? 19.927 10.829 -0.455 1.00 93.44 93 SER A N 1
ATOM 702 C CA . SER A 1 93 ? 20.521 10.458 0.831 1.00 93.44 93 SER A CA 1
ATOM 703 C C . SER A 1 93 ? 21.924 9.905 0.598 1.00 93.44 93 SER A C 1
ATOM 705 O O . SER A 1 93 ? 22.173 9.271 -0.433 1.00 93.44 93 SER A O 1
ATOM 707 N N . ASP A 1 94 ? 22.845 10.160 1.530 1.00 93.12 94 ASP A N 1
ATOM 708 C CA . ASP A 1 94 ? 24.178 9.553 1.489 1.00 93.12 94 ASP A CA 1
ATOM 709 C C . ASP A 1 94 ? 24.065 8.041 1.746 1.00 93.12 94 ASP A C 1
ATOM 711 O O . ASP A 1 94 ? 23.126 7.564 2.381 1.00 93.12 94 ASP A O 1
ATOM 715 N N . THR A 1 95 ? 25.028 7.267 1.261 1.00 88.25 95 THR A N 1
ATOM 716 C CA . THR A 1 95 ? 25.094 5.827 1.527 1.00 88.25 95 THR A CA 1
ATOM 717 C C . THR A 1 95 ? 25.575 5.501 2.943 1.00 88.25 95 THR A C 1
ATOM 719 O O . THR A 1 95 ? 25.540 4.334 3.325 1.00 88.25 95 THR A O 1
ATOM 722 N N . HIS A 1 96 ? 26.086 6.493 3.681 1.00 84.81 96 HIS A N 1
ATOM 723 C CA . HIS A 1 96 ? 26.774 6.315 4.967 1.00 84.81 96 HIS A CA 1
ATOM 724 C C . HIS A 1 96 ? 25.986 6.784 6.201 1.00 84.81 96 HIS A C 1
ATOM 726 O O . HIS A 1 96 ? 26.554 6.770 7.295 1.00 84.81 96 HIS A O 1
ATOM 732 N N . GLU A 1 97 ? 24.725 7.195 6.049 1.00 52.72 97 GLU A N 1
ATOM 733 C CA . GLU A 1 97 ? 23.807 7.379 7.188 1.00 52.72 97 GLU A CA 1
ATOM 734 C C . GLU A 1 97 ? 23.062 6.088 7.549 1.00 52.72 97 GLU A C 1
ATOM 736 O O . GLU A 1 97 ? 22.611 5.369 6.626 1.00 52.72 97 GLU A O 1
#

Secondary structure (DSSP, 8-state):
-HHHHHHHHHGGGSPP------EEEEGGGTEEEE--S-HHHHHHHHHHHHHHHS---------SS-HHHHHHHHHHHT-PPTT----S------TT-